Protein AF-A0A6J5CF33-F1 (afdb_monomer_lite)

Secondary structure (DSSP, 8-state):
---------TTGGGB-TTSPBTTEEEE--BTTBPPEEEEEEE-TTSPEEEEEEESSSS-HHHHHHHHHHHHHHHTT--TT-HHHHHHHHTHHHHHHHTT--------------

Sequence (113 aa):
MAHRSAESSAGDRFINRDGCIVGVTFLPRSGARPAVVAIRTKVASGKYKATGISVENVDFREAYERAVHVFADMHEIDRSDPVRKRLLATRESFMIKYGLTTRTVCYEQVVRL

Organism: NCBI:txid252970

pLDDT: mean 81.89, std 15.01, range [39.88, 94.94]

Radius of gyration: 17.57 Å; chains: 1; bounding box: 36×44×65 Å

Structure (mmCIF, N/CA/C/O backbone):
data_AF-A0A6J5CF33-F1
#
_entry.id   AF-A0A6J5CF33-F1
#
loop_
_atom_site.group_PDB
_atom_site.id
_atom_site.type_symbol
_atom_site.label_atom_id
_atom_site.label_alt_id
_atom_site.label_comp_id
_atom_site.label_asym_id
_atom_site.label_entity_id
_atom_site.label_seq_id
_atom_site.pdbx_PDB_ins_code
_atom_site.Cartn_x
_atom_site.Cartn_y
_atom_site.Cartn_z
_atom_site.occupancy
_atom_site.B_iso_or_equiv
_atom_site.auth_seq_id
_atom_site.auth_comp_id
_atom_site.auth_asym_id
_atom_site.auth_atom_id
_atom_site.pdbx_PDB_model_num
ATOM 1 N N . MET A 1 1 ? -12.745 28.507 25.449 1.00 40.84 1 MET A N 1
ATOM 2 C CA . MET A 1 1 ? -12.104 27.924 24.250 1.00 40.84 1 MET A CA 1
ATOM 3 C C . MET A 1 1 ? -12.190 26.414 24.377 1.00 40.84 1 MET A C 1
ATOM 5 O O . MET A 1 1 ? -11.646 25.871 25.327 1.00 40.84 1 MET A O 1
ATOM 9 N N . ALA A 1 2 ? -12.981 25.762 23.525 1.00 39.88 2 ALA A N 1
ATOM 10 C CA . ALA A 1 2 ? -13.220 24.326 23.613 1.00 39.88 2 ALA A CA 1
ATOM 11 C C . ALA A 1 2 ? -11.952 23.557 23.218 1.00 39.88 2 ALA A C 1
ATOM 13 O O . ALA A 1 2 ? -11.481 23.675 22.087 1.00 39.88 2 ALA A O 1
ATOM 14 N N . HIS A 1 3 ? -11.412 22.768 24.149 1.00 41.66 3 HIS A N 1
ATOM 15 C CA . HIS A 1 3 ? -10.461 21.711 23.832 1.00 41.66 3 HIS A CA 1
ATOM 16 C C . HIS A 1 3 ? -11.175 20.707 22.918 1.00 41.66 3 HIS A C 1
ATOM 18 O O . HIS A 1 3 ? -11.953 19.876 23.379 1.00 41.66 3 HIS A O 1
ATOM 24 N N . ARG A 1 4 ? -10.934 20.798 21.605 1.00 41.91 4 ARG A N 1
ATOM 25 C CA . ARG A 1 4 ? -11.162 19.677 20.692 1.00 41.91 4 ARG A CA 1
ATOM 26 C C . ARG A 1 4 ? -10.174 18.587 21.094 1.00 41.91 4 ARG A C 1
ATOM 28 O O . ARG A 1 4 ? -9.040 18.576 20.625 1.00 41.91 4 ARG A O 1
ATOM 35 N N . SER A 1 5 ? -10.595 17.700 21.988 1.00 43.00 5 SER A N 1
ATOM 36 C CA . SER A 1 5 ? -10.016 16.365 22.077 1.00 43.00 5 SER A CA 1
ATOM 37 C C . SER A 1 5 ? -10.241 15.730 20.714 1.00 43.00 5 SER A C 1
ATOM 39 O O . SER A 1 5 ? -11.354 15.331 20.389 1.00 43.00 5 SER A O 1
ATOM 41 N N . ALA A 1 6 ? -9.213 15.774 19.868 1.00 48.47 6 ALA A N 1
ATOM 42 C CA . ALA A 1 6 ? -9.203 15.058 18.611 1.00 48.47 6 ALA A CA 1
ATOM 43 C C . ALA A 1 6 ? -9.417 13.586 18.959 1.00 48.47 6 ALA A C 1
ATOM 45 O O . ALA A 1 6 ? -8.550 12.965 19.575 1.00 48.47 6 ALA A O 1
ATOM 46 N N . GLU A 1 7 ? -10.594 13.054 18.634 1.00 43.72 7 GLU A N 1
ATOM 47 C CA . GLU A 1 7 ? -10.781 11.616 18.536 1.00 43.72 7 GLU A CA 1
ATOM 48 C C . GLU A 1 7 ? -9.642 11.109 17.656 1.00 43.72 7 GLU A C 1
ATOM 50 O O . GLU A 1 7 ? -9.572 11.436 16.471 1.00 43.72 7 GLU A O 1
ATOM 55 N N . SER A 1 8 ? -8.695 10.398 18.271 1.00 47.62 8 SER A N 1
ATOM 56 C CA . SER A 1 8 ? -7.690 9.628 17.551 1.00 47.62 8 SER A CA 1
ATOM 57 C C . SER A 1 8 ? -8.479 8.701 16.647 1.00 47.62 8 SER A C 1
ATOM 59 O O . SER A 1 8 ? -9.118 7.754 17.112 1.00 47.62 8 SER A O 1
ATOM 61 N N . SER A 1 9 ? -8.566 9.059 15.373 1.00 59.97 9 SER A N 1
ATOM 62 C CA . SER A 1 9 ? -9.404 8.328 14.446 1.00 59.97 9 SER A CA 1
ATOM 63 C C . SER A 1 9 ? -8.812 6.924 14.357 1.00 59.97 9 SER A C 1
ATOM 65 O O . SER A 1 9 ? -7.596 6.773 14.257 1.00 59.97 9 SER A O 1
ATOM 67 N N . ALA A 1 10 ? -9.632 5.874 14.426 1.00 59.44 10 ALA A N 1
ATOM 68 C CA . ALA A 1 10 ? -9.152 4.488 14.525 1.00 59.44 10 ALA A CA 1
ATOM 69 C C . ALA A 1 10 ? -8.141 4.078 13.422 1.00 59.44 10 ALA A C 1
ATOM 71 O O . ALA A 1 10 ? -7.413 3.098 13.576 1.00 59.44 10 ALA A O 1
ATOM 72 N N . GLY A 1 11 ? -8.067 4.848 12.328 1.00 61.75 11 GLY A N 1
ATOM 73 C CA . GLY A 1 11 ? -7.089 4.716 11.251 1.00 61.75 11 GLY A CA 1
ATOM 74 C C . GLY A 1 11 ? -5.670 5.216 11.556 1.00 61.75 11 GLY A C 1
ATOM 75 O O . GLY A 1 11 ? -4.730 4.744 10.923 1.00 61.75 11 GLY A O 1
ATOM 76 N N . ASP A 1 12 ? -5.480 6.124 12.518 1.00 75.94 12 ASP A N 1
ATOM 77 C CA . ASP A 1 12 ? -4.189 6.796 12.754 1.00 75.94 12 ASP A CA 1
ATOM 78 C C . ASP A 1 12 ? -3.114 5.835 13.274 1.00 75.94 12 ASP A C 1
ATOM 80 O O . ASP A 1 12 ? -1.933 6.001 12.986 1.00 75.94 12 ASP A O 1
ATOM 84 N N . ARG A 1 13 ? -3.514 4.755 13.956 1.00 87.12 13 ARG A N 1
ATOM 85 C CA . ARG A 1 13 ? -2.587 3.694 14.390 1.00 87.12 13 ARG A CA 1
ATOM 86 C C . ARG A 1 13 ? -1.986 2.890 13.233 1.00 87.12 13 ARG A C 1
ATOM 88 O O . ARG A 1 13 ? -0.983 2.209 13.428 1.00 87.12 13 ARG A O 1
ATOM 95 N N . PHE A 1 14 ? -2.616 2.919 12.058 1.00 90.88 14 PHE A N 1
ATOM 96 C CA . PHE A 1 14 ? -2.201 2.138 10.893 1.00 90.88 14 PHE A CA 1
ATOM 97 C C . PHE A 1 14 ? -1.343 2.933 9.913 1.00 90.88 14 PHE A C 1
ATOM 99 O O . PHE A 1 14 ? -0.808 2.341 8.979 1.00 90.88 14 PHE A O 1
ATOM 106 N N . ILE A 1 15 ? -1.199 4.246 10.104 1.00 92.50 15 ILE A N 1
ATOM 107 C CA . ILE A 1 15 ? -0.475 5.134 9.195 1.00 92.50 15 ILE A CA 1
ATOM 108 C C . ILE A 1 15 ? 0.697 5.759 9.957 1.00 92.50 15 ILE A C 1
ATOM 110 O O . ILE A 1 15 ? 0.534 6.380 11.002 1.00 92.50 15 ILE A O 1
ATOM 114 N N . ASN A 1 16 ? 1.906 5.576 9.436 1.00 90.44 16 ASN A N 1
ATOM 115 C CA . ASN A 1 16 ? 3.119 6.183 9.970 1.00 90.44 16 ASN A CA 1
ATOM 116 C C . ASN A 1 16 ? 3.124 7.703 9.747 1.00 90.44 16 ASN A C 1
ATOM 118 O O . ASN A 1 16 ? 2.406 8.240 8.907 1.00 90.44 16 ASN A O 1
ATOM 122 N N . ARG A 1 17 ? 4.034 8.407 10.432 1.00 90.00 17 ARG A N 1
ATOM 123 C CA . ARG A 1 17 ? 4.239 9.858 10.243 1.00 90.00 17 ARG A CA 1
ATOM 124 C C . ARG A 1 17 ? 4.648 10.251 8.820 1.00 90.00 17 ARG A C 1
ATOM 126 O O . ARG A 1 17 ? 4.429 11.388 8.429 1.00 90.00 17 ARG A O 1
ATOM 133 N N . ASP A 1 18 ? 5.235 9.327 8.062 1.00 89.62 18 ASP A N 1
ATOM 134 C CA . ASP A 1 18 ? 5.583 9.516 6.647 1.00 89.62 18 ASP A CA 1
ATOM 135 C C . ASP A 1 18 ? 4.388 9.304 5.697 1.00 89.62 18 ASP A C 1
ATOM 137 O O . ASP A 1 18 ? 4.553 9.295 4.479 1.00 89.62 18 ASP A O 1
ATOM 141 N N . GLY A 1 19 ? 3.189 9.100 6.248 1.00 91.25 19 GLY A N 1
ATOM 142 C CA . GLY A 1 19 ? 1.965 8.877 5.495 1.00 91.25 19 GLY A CA 1
ATOM 143 C C . GLY A 1 19 ? 1.816 7.460 4.951 1.00 91.25 19 GLY A C 1
ATOM 144 O O . GLY A 1 19 ? 0.813 7.198 4.307 1.00 91.25 19 GLY A O 1
ATOM 145 N N . CYS A 1 20 ? 2.751 6.533 5.195 1.00 93.12 20 CYS A N 1
ATOM 146 C CA . CYS A 1 20 ? 2.665 5.153 4.708 1.00 93.12 20 CYS A CA 1
ATOM 147 C C . CYS A 1 20 ? 2.019 4.209 5.724 1.00 93.12 20 CYS A C 1
ATOM 149 O O . CYS A 1 20 ? 2.183 4.367 6.933 1.00 93.12 20 CYS A O 1
ATOM 151 N N . ILE A 1 21 ? 1.381 3.144 5.242 1.00 93.19 21 ILE A N 1
ATOM 152 C CA . ILE A 1 21 ? 0.805 2.107 6.107 1.00 93.19 21 ILE A CA 1
ATOM 153 C C . ILE A 1 21 ? 1.904 1.398 6.910 1.00 93.19 21 ILE A C 1
ATOM 155 O O . ILE A 1 21 ? 2.950 1.012 6.378 1.00 93.19 21 ILE A O 1
ATOM 159 N N . VAL A 1 22 ? 1.660 1.198 8.203 1.00 90.94 22 VAL A N 1
ATOM 160 C CA . VAL A 1 22 ? 2.533 0.439 9.102 1.00 90.94 22 VAL A CA 1
ATOM 161 C C . VAL A 1 22 ? 2.701 -0.985 8.574 1.00 90.94 22 VAL A C 1
ATOM 163 O O . VAL A 1 22 ? 1.735 -1.693 8.324 1.00 90.94 22 VAL A O 1
ATOM 166 N N . GLY A 1 23 ? 3.947 -1.424 8.397 1.00 89.44 23 GLY A N 1
ATOM 167 C CA . GLY A 1 23 ? 4.252 -2.783 7.947 1.00 89.44 23 GLY A CA 1
ATOM 168 C C . GLY A 1 23 ? 4.121 -3.018 6.438 1.00 89.44 23 GLY A C 1
ATOM 169 O O . GLY A 1 23 ? 4.612 -4.043 5.973 1.00 89.44 23 GLY A O 1
ATOM 170 N N . VAL A 1 24 ? 3.569 -2.091 5.649 1.00 93.06 24 VAL A N 1
ATOM 171 C CA . VAL A 1 24 ? 3.580 -2.195 4.178 1.00 93.06 24 VAL A CA 1
ATOM 172 C C . VAL A 1 24 ? 4.847 -1.536 3.630 1.00 93.06 24 VAL A C 1
ATOM 174 O O . VAL A 1 24 ? 5.174 -0.400 3.966 1.00 93.06 24 VAL A O 1
ATOM 177 N N . THR A 1 25 ? 5.596 -2.258 2.798 1.00 93.38 25 THR A N 1
ATOM 178 C CA . THR A 1 25 ? 6.911 -1.839 2.287 1.00 93.38 25 THR A CA 1
ATOM 179 C C . THR A 1 25 ? 7.092 -2.221 0.825 1.00 93.38 25 THR A C 1
ATOM 181 O O . THR A 1 25 ? 6.508 -3.198 0.369 1.00 93.38 25 THR A O 1
ATOM 184 N N . PHE A 1 26 ? 7.918 -1.482 0.087 1.00 92.81 26 PHE A N 1
ATOM 185 C CA . PHE A 1 26 ? 8.364 -1.894 -1.243 1.00 92.81 26 PHE A CA 1
ATOM 186 C C . PHE A 1 26 ? 9.703 -2.620 -1.129 1.00 92.81 26 PHE A C 1
ATOM 188 O O . PHE A 1 26 ? 10.616 -2.142 -0.451 1.00 92.81 26 PHE A O 1
ATOM 195 N N . LEU A 1 27 ? 9.816 -3.773 -1.781 1.00 91.38 27 LEU A N 1
ATOM 196 C CA . LEU A 1 27 ? 11.077 -4.485 -1.940 1.00 91.38 27 LEU A CA 1
ATOM 197 C C . LEU A 1 27 ? 11.453 -4.439 -3.425 1.00 91.38 27 LEU A C 1
ATOM 199 O O . LEU A 1 27 ? 10.719 -5.000 -4.244 1.00 91.38 27 LEU A O 1
ATOM 203 N N . PRO A 1 28 ? 12.560 -3.770 -3.789 1.00 89.56 28 PRO A N 1
ATOM 204 C CA . PRO A 1 28 ? 12.987 -3.698 -5.176 1.00 89.56 28 PRO A CA 1
ATOM 205 C C . PRO A 1 28 ? 13.446 -5.070 -5.674 1.00 89.56 28 PRO A C 1
ATOM 207 O O . PRO A 1 28 ? 13.805 -5.954 -4.889 1.00 89.56 28 PRO A O 1
ATOM 210 N N . ARG A 1 29 ? 13.471 -5.225 -7.001 1.00 89.56 29 ARG A N 1
ATOM 211 C CA . ARG A 1 29 ? 14.010 -6.420 -7.654 1.00 89.56 29 ARG A CA 1
ATOM 212 C C . ARG A 1 29 ? 15.444 -6.662 -7.182 1.00 89.56 29 ARG A C 1
ATOM 214 O O . ARG A 1 29 ? 16.259 -5.742 -7.148 1.00 89.56 29 ARG A O 1
ATOM 221 N N . SER A 1 30 ? 15.754 -7.907 -6.831 1.00 90.19 30 SER A N 1
ATOM 222 C CA . SER A 1 30 ? 17.082 -8.296 -6.352 1.00 90.19 30 SER A CA 1
ATOM 223 C C . SER A 1 30 ? 17.456 -9.669 -6.904 1.00 90.19 30 SER A C 1
ATOM 225 O O . SER A 1 30 ? 16.912 -10.695 -6.488 1.00 90.19 30 SER A O 1
ATOM 227 N N . GLY A 1 31 ? 18.367 -9.687 -7.880 1.00 90.19 31 GLY A N 1
ATOM 228 C CA . GLY A 1 31 ? 18.738 -10.900 -8.610 1.00 90.19 31 GLY A CA 1
ATOM 229 C C . GLY A 1 31 ? 17.520 -11.552 -9.273 1.00 90.19 31 GLY A C 1
ATOM 230 O O . GLY A 1 31 ? 16.827 -10.922 -10.070 1.00 90.19 31 GLY A O 1
ATOM 231 N N . ALA A 1 32 ? 17.252 -12.808 -8.908 1.00 86.94 32 ALA A N 1
ATOM 232 C CA . ALA A 1 32 ? 16.095 -13.572 -9.378 1.00 86.94 32 ALA A CA 1
ATOM 233 C C . ALA A 1 32 ? 14.778 -13.241 -8.644 1.00 86.94 32 ALA A C 1
ATOM 235 O O . ALA A 1 32 ? 13.729 -13.763 -9.013 1.00 86.94 32 ALA A O 1
ATOM 236 N N . ARG A 1 33 ? 14.805 -12.421 -7.583 1.00 85.94 33 ARG A N 1
ATOM 237 C CA . ARG A 1 33 ? 13.598 -12.069 -6.822 1.00 85.94 33 ARG A CA 1
ATOM 238 C C . ARG A 1 33 ? 12.882 -10.890 -7.484 1.00 85.94 33 ARG A C 1
ATOM 240 O O . ARG A 1 33 ? 13.535 -9.858 -7.672 1.00 85.94 33 ARG A O 1
ATOM 247 N N . PRO A 1 34 ? 11.574 -11.007 -7.779 1.00 87.06 34 PRO A N 1
ATOM 248 C CA . PRO A 1 34 ? 10.814 -9.925 -8.389 1.00 87.06 34 PRO A CA 1
ATOM 249 C C . PRO A 1 34 ? 10.686 -8.741 -7.430 1.00 87.06 34 PRO A C 1
ATOM 251 O O . PRO A 1 34 ? 10.811 -8.889 -6.210 1.00 87.06 34 PRO A O 1
ATOM 254 N N . ALA A 1 35 ? 10.396 -7.564 -7.981 1.00 89.12 35 ALA A N 1
ATOM 255 C CA . ALA A 1 35 ? 9.958 -6.437 -7.168 1.00 89.12 35 ALA A CA 1
ATOM 256 C C . ALA A 1 35 ? 8.571 -6.731 -6.567 1.00 89.12 35 ALA A C 1
ATOM 258 O O . ALA A 1 35 ? 7.685 -7.248 -7.256 1.00 89.12 35 ALA A O 1
ATOM 259 N N . VAL A 1 36 ? 8.368 -6.409 -5.287 1.00 91.88 36 VAL A N 1
ATOM 260 C CA . VAL A 1 36 ? 7.111 -6.706 -4.582 1.00 91.88 36 VAL A CA 1
ATOM 261 C C . VAL A 1 36 ? 6.660 -5.564 -3.675 1.00 91.88 36 VAL A C 1
ATOM 263 O O . VAL A 1 36 ? 7.471 -4.896 -3.030 1.00 91.88 36 VAL A O 1
ATOM 266 N N . VAL A 1 37 ? 5.342 -5.400 -3.551 1.00 91.75 37 VAL A N 1
ATOM 267 C CA . VAL A 1 37 ? 4.730 -4.711 -2.407 1.00 91.75 37 VAL A CA 1
ATOM 268 C C . VAL A 1 37 ? 4.532 -5.753 -1.309 1.00 91.75 37 VAL A C 1
ATOM 270 O O . VAL A 1 37 ? 3.798 -6.723 -1.488 1.00 91.75 37 VAL A O 1
ATOM 273 N N . ALA A 1 38 ? 5.234 -5.592 -0.192 1.00 91.25 38 ALA A N 1
ATOM 274 C CA . ALA A 1 38 ? 5.299 -6.560 0.893 1.00 91.25 38 ALA A CA 1
ATOM 275 C C . ALA A 1 38 ? 4.598 -6.060 2.156 1.00 91.25 38 ALA A C 1
ATOM 277 O O . ALA A 1 38 ? 4.867 -4.958 2.632 1.00 91.25 38 ALA A O 1
ATOM 278 N N . ILE A 1 39 ? 3.773 -6.920 2.744 1.00 91.31 39 ILE A N 1
ATOM 279 C CA . ILE A 1 39 ? 3.105 -6.718 4.030 1.00 91.31 39 ILE A CA 1
ATOM 280 C C . ILE A 1 39 ? 3.887 -7.494 5.083 1.00 91.31 39 ILE A C 1
ATOM 282 O O . ILE A 1 39 ? 4.007 -8.717 4.999 1.00 91.31 39 ILE A O 1
ATOM 286 N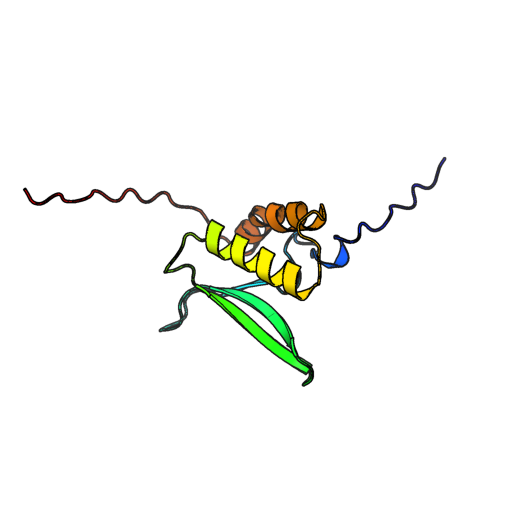 N . ARG A 1 40 ? 4.449 -6.787 6.061 1.00 86.88 40 ARG A N 1
ATOM 287 C CA . ARG A 1 40 ? 5.219 -7.356 7.166 1.00 86.88 40 ARG A CA 1
ATOM 288 C C . ARG A 1 40 ? 4.317 -7.560 8.368 1.00 86.88 40 ARG A C 1
ATOM 290 O O . ARG A 1 40 ? 3.812 -6.603 8.945 1.00 86.88 40 ARG A O 1
ATOM 297 N N . THR A 1 41 ? 4.210 -8.804 8.800 1.00 79.62 41 THR A N 1
ATOM 298 C CA . THR A 1 41 ? 3.416 -9.194 9.961 1.00 79.62 41 THR A CA 1
ATOM 299 C C . THR A 1 41 ? 4.318 -9.840 10.990 1.00 79.62 41 THR A C 1
ATOM 301 O O . THR A 1 41 ? 5.122 -10.715 10.664 1.00 79.62 41 THR A O 1
ATOM 304 N N . LYS A 1 42 ? 4.187 -9.424 12.247 1.00 74.94 42 LYS A N 1
ATOM 305 C CA . LYS A 1 42 ? 4.865 -10.090 13.354 1.00 74.94 42 LYS A CA 1
ATOM 306 C C . LYS A 1 42 ? 4.153 -11.416 13.627 1.00 74.94 42 LYS A C 1
ATOM 308 O O . LYS A 1 42 ? 2.961 -11.422 13.913 1.00 74.94 42 LYS A O 1
ATOM 313 N N . VAL A 1 43 ? 4.861 -12.532 13.499 1.00 77.44 43 VAL A N 1
ATOM 314 C CA . VAL A 1 43 ? 4.329 -13.861 13.835 1.00 77.44 43 VAL A CA 1
ATOM 315 C C . VAL A 1 43 ? 4.576 -14.178 15.312 1.00 77.44 43 VAL A C 1
ATOM 317 O O . VAL A 1 43 ? 5.408 -13.536 15.955 1.00 77.44 43 VAL A O 1
ATOM 320 N N . ALA A 1 44 ? 3.884 -15.188 15.850 1.00 74.75 44 ALA A N 1
ATOM 321 C CA . ALA A 1 44 ? 3.952 -15.579 17.265 1.00 74.75 44 ALA A CA 1
ATOM 322 C C . ALA A 1 44 ? 5.382 -15.848 17.775 1.00 74.75 44 ALA A C 1
ATOM 324 O O . ALA A 1 44 ? 5.686 -15.597 18.935 1.00 74.75 44 ALA A O 1
ATOM 325 N N . SER A 1 45 ? 6.294 -16.275 16.896 1.00 77.19 45 SER A N 1
ATOM 326 C CA . SER A 1 45 ? 7.716 -16.472 17.214 1.00 77.19 45 SER A CA 1
ATOM 327 C C . SER A 1 45 ? 8.524 -15.172 17.359 1.00 77.19 45 SER A C 1
ATOM 329 O O . SER A 1 45 ? 9.747 -15.216 17.465 1.00 77.19 45 SER A O 1
ATOM 331 N N . GLY A 1 46 ? 7.882 -14.003 17.283 1.00 75.06 46 GLY A N 1
ATOM 332 C CA . GLY A 1 46 ? 8.524 -12.688 17.329 1.00 75.06 46 GLY A CA 1
ATOM 333 C C . GLY A 1 46 ? 9.217 -12.273 16.027 1.00 75.06 46 GLY A C 1
ATOM 334 O O . GLY A 1 46 ? 9.582 -11.106 15.881 1.00 75.06 46 GLY A O 1
ATOM 335 N N . LYS A 1 47 ? 9.362 -13.194 15.064 1.00 76.19 47 LYS A N 1
ATOM 336 C CA . LYS A 1 47 ? 9.896 -12.914 13.725 1.00 76.19 47 LYS A CA 1
ATOM 337 C C . LYS A 1 47 ? 8.870 -12.156 12.880 1.00 76.19 47 LYS A C 1
ATOM 339 O O . LYS A 1 47 ? 7.667 -12.247 13.110 1.00 76.19 47 LYS A O 1
ATOM 344 N N . TYR A 1 48 ? 9.340 -11.436 11.867 1.00 72.56 48 TYR A N 1
ATOM 345 C CA . TYR A 1 48 ? 8.465 -10.846 10.857 1.00 72.56 48 TYR A CA 1
ATOM 346 C C . TYR A 1 48 ? 8.364 -11.777 9.653 1.00 72.56 48 TYR A C 1
ATOM 348 O O . TYR A 1 48 ? 9.382 -12.201 9.105 1.00 72.56 48 TYR A O 1
ATOM 356 N N . LYS A 1 49 ? 7.137 -12.078 9.231 1.00 76.81 49 LYS A N 1
ATOM 357 C CA . LYS A 1 49 ? 6.844 -12.719 7.950 1.00 76.81 49 LYS A CA 1
ATOM 358 C C . LYS A 1 49 ? 6.416 -11.636 6.967 1.00 76.81 49 LYS A C 1
ATOM 360 O O . LYS A 1 49 ? 5.622 -10.771 7.321 1.00 76.81 49 LYS A O 1
ATOM 365 N N . ALA A 1 50 ? 6.959 -11.677 5.756 1.00 80.50 50 ALA A N 1
ATOM 366 C CA . ALA A 1 50 ? 6.546 -10.796 4.675 1.00 80.50 50 ALA A CA 1
ATOM 367 C C . ALA A 1 50 ? 5.700 -11.586 3.672 1.00 80.50 50 ALA A C 1
ATOM 369 O O . ALA A 1 50 ? 6.166 -12.595 3.142 1.00 80.50 50 ALA A O 1
ATOM 370 N N . THR A 1 51 ? 4.483 -11.121 3.409 1.00 84.38 51 THR A N 1
ATOM 371 C CA . THR A 1 51 ? 3.667 -11.588 2.282 1.00 84.38 51 THR A CA 1
ATOM 372 C C . THR A 1 51 ? 3.788 -10.553 1.171 1.00 84.38 51 THR A C 1
ATOM 374 O O . THR A 1 51 ? 3.489 -9.383 1.398 1.00 84.38 51 THR A O 1
ATOM 377 N N . GLY A 1 52 ? 4.289 -10.955 0.002 1.00 85.62 52 GLY A N 1
ATOM 378 C CA . GLY A 1 52 ? 4.579 -10.050 -1.113 1.00 85.62 52 GLY A CA 1
ATOM 379 C C . GLY A 1 52 ? 3.648 -10.252 -2.301 1.00 85.62 52 GLY A C 1
ATOM 380 O O . GLY A 1 52 ? 3.364 -11.388 -2.673 1.00 85.62 52 GLY A O 1
ATOM 381 N N . ILE A 1 53 ? 3.221 -9.152 -2.919 1.00 89.50 53 ILE A N 1
ATOM 382 C CA . ILE A 1 53 ? 2.508 -9.135 -4.200 1.00 89.50 53 ILE A CA 1
ATOM 383 C C . ILE A 1 53 ? 3.476 -8.610 -5.264 1.00 89.50 53 ILE A C 1
ATOM 385 O O . ILE A 1 53 ? 4.005 -7.505 -5.128 1.00 89.50 53 ILE A O 1
ATOM 389 N N . SER A 1 54 ? 3.742 -9.424 -6.290 1.00 86.00 54 SER A N 1
ATOM 390 C CA . SER A 1 54 ? 4.652 -9.076 -7.391 1.00 86.00 54 SER A CA 1
ATOM 391 C C . SER A 1 54 ? 4.082 -7.962 -8.256 1.00 86.00 54 SER A C 1
ATOM 393 O O . SER A 1 54 ? 2.919 -8.031 -8.642 1.00 86.00 54 SER A O 1
ATOM 395 N N . VAL A 1 55 ? 4.922 -6.982 -8.595 1.00 85.12 55 VAL A N 1
ATOM 396 C CA . VAL A 1 55 ? 4.590 -5.896 -9.537 1.00 85.12 55 VAL A CA 1
ATOM 397 C C . VAL A 1 55 ? 5.046 -6.195 -10.971 1.00 85.12 55 VAL A C 1
ATOM 399 O O . VAL A 1 55 ? 4.948 -5.341 -11.839 1.00 85.12 55 VAL A O 1
ATOM 402 N N . GLU A 1 56 ? 5.588 -7.390 -11.232 1.00 81.62 56 GLU A N 1
ATOM 403 C CA . GLU A 1 56 ? 5.986 -7.806 -12.589 1.00 81.62 56 GLU A CA 1
ATOM 404 C C . GLU A 1 56 ? 4.807 -8.386 -13.386 1.00 81.62 56 GLU A C 1
ATOM 406 O O . GLU A 1 56 ? 4.812 -8.346 -14.612 1.00 81.62 56 GLU A O 1
ATOM 411 N N . ASN A 1 57 ? 3.788 -8.899 -12.687 1.00 72.81 57 ASN A N 1
ATOM 412 C CA . ASN A 1 57 ? 2.621 -9.554 -13.291 1.00 72.81 57 ASN A CA 1
ATOM 413 C C . ASN A 1 57 ? 1.365 -8.665 -13.310 1.00 72.81 57 ASN A C 1
ATOM 415 O O . ASN A 1 57 ? 0.360 -9.053 -13.898 1.00 72.81 57 ASN A O 1
ATOM 419 N N . VAL A 1 58 ? 1.396 -7.521 -12.620 1.00 80.62 58 VAL A N 1
ATOM 420 C CA . VAL A 1 58 ? 0.287 -6.561 -12.490 1.00 80.62 58 VAL A CA 1
ATOM 421 C C . VAL A 1 58 ? 0.840 -5.141 -12.363 1.00 80.62 58 VAL A C 1
ATOM 423 O O . VAL A 1 58 ? 1.989 -4.961 -11.959 1.00 80.62 58 VAL A O 1
ATOM 426 N N . ASP A 1 59 ? 0.019 -4.130 -12.652 1.00 83.25 59 ASP A N 1
ATOM 427 C CA . ASP A 1 59 ? 0.361 -2.725 -12.393 1.00 83.25 59 ASP A CA 1
ATOM 428 C C . ASP A 1 59 ? 0.689 -2.519 -10.897 1.00 83.25 59 ASP A C 1
ATOM 430 O O . ASP A 1 59 ? 0.050 -3.098 -10.013 1.00 83.25 59 ASP A O 1
ATOM 434 N N . PHE A 1 60 ? 1.666 -1.658 -10.594 1.00 86.38 60 PHE A N 1
ATOM 435 C CA . PHE A 1 60 ? 1.981 -1.233 -9.229 1.00 86.38 60 PHE A CA 1
ATOM 436 C C . PHE A 1 60 ? 0.738 -0.776 -8.451 1.00 86.38 60 PHE A C 1
ATOM 438 O O . PHE A 1 60 ? 0.589 -1.116 -7.277 1.00 86.38 60 PHE A O 1
ATOM 445 N N . ARG A 1 61 ? -0.162 -0.018 -9.088 1.00 89.00 61 ARG A N 1
ATOM 446 C CA . ARG A 1 61 ? -1.409 0.453 -8.477 1.00 89.00 61 ARG A CA 1
ATOM 447 C C . ARG A 1 61 ? -2.257 -0.714 -7.988 1.00 89.00 61 ARG A C 1
ATOM 449 O O . ARG A 1 61 ? -2.754 -0.668 -6.866 1.00 89.00 61 ARG A O 1
ATOM 456 N N . GLU A 1 62 ? -2.390 -1.742 -8.814 1.00 91.06 62 GLU A N 1
ATOM 457 C CA . GLU A 1 62 ? -3.151 -2.941 -8.492 1.00 91.06 62 GLU A CA 1
ATOM 458 C C . GLU A 1 62 ? -2.457 -3.761 -7.398 1.00 91.06 62 GLU A C 1
ATOM 460 O O . GLU A 1 62 ? -3.102 -4.191 -6.441 1.00 91.06 62 GLU A O 1
ATOM 465 N N . ALA A 1 63 ? -1.135 -3.931 -7.481 1.00 91.88 63 ALA A N 1
ATOM 466 C CA . ALA A 1 63 ? -0.368 -4.615 -6.443 1.00 91.88 63 ALA A CA 1
ATOM 467 C C . ALA A 1 63 ? -0.502 -3.921 -5.081 1.00 91.88 63 ALA A C 1
ATOM 469 O O . ALA A 1 63 ? -0.672 -4.581 -4.055 1.00 91.88 63 ALA A O 1
ATOM 470 N N . TYR A 1 64 ? -0.448 -2.590 -5.077 1.00 93.75 64 TYR A N 1
ATOM 471 C CA . TYR A 1 64 ? -0.610 -1.779 -3.882 1.00 93.75 64 TYR A CA 1
ATOM 472 C C . TYR A 1 64 ? -2.020 -1.905 -3.301 1.00 93.75 64 TYR A C 1
ATOM 474 O O . TYR A 1 64 ? -2.167 -2.175 -2.114 1.00 93.75 64 TYR A O 1
ATOM 482 N N . GLU A 1 65 ? -3.058 -1.774 -4.125 1.00 94.31 65 GLU A N 1
ATOM 483 C CA . GLU A 1 65 ? -4.454 -1.921 -3.701 1.00 94.31 65 GLU A CA 1
ATOM 484 C C . GLU A 1 65 ? -4.728 -3.304 -3.096 1.00 94.31 65 GLU A C 1
ATOM 486 O O . GLU A 1 65 ? -5.266 -3.407 -1.990 1.00 94.31 65 GLU A O 1
ATOM 491 N N . ARG A 1 66 ? -4.246 -4.369 -3.748 1.00 93.75 66 ARG A N 1
ATOM 492 C CA . ARG A 1 66 ? -4.288 -5.731 -3.198 1.00 93.75 66 ARG A CA 1
ATOM 493 C C . ARG A 1 66 ? -3.569 -5.813 -1.850 1.00 93.75 66 ARG A C 1
ATOM 495 O O . ARG A 1 66 ? -4.081 -6.448 -0.930 1.00 93.75 66 ARG A O 1
ATOM 502 N N . ALA A 1 67 ? -2.420 -5.150 -1.700 1.00 93.44 67 ALA A N 1
ATOM 503 C CA . ALA A 1 67 ? -1.686 -5.146 -0.439 1.00 93.44 67 ALA A CA 1
ATOM 504 C C . ALA A 1 67 ? -2.466 -4.447 0.686 1.00 93.44 67 ALA A C 1
ATOM 506 O O . ALA A 1 67 ? -2.503 -4.945 1.811 1.00 93.44 67 ALA A O 1
ATOM 507 N N . VAL A 1 68 ? -3.130 -3.329 0.376 1.00 93.88 68 VAL A N 1
ATOM 508 C CA . VAL A 1 68 ? -4.000 -2.614 1.318 1.00 93.88 68 VAL A CA 1
ATOM 509 C C . VAL A 1 68 ? -5.182 -3.479 1.742 1.00 93.88 68 VAL A C 1
ATOM 511 O O . VAL A 1 68 ? -5.522 -3.502 2.922 1.00 93.88 68 VAL A O 1
ATOM 514 N N . HIS A 1 69 ? -5.800 -4.209 0.814 1.00 93.12 69 HIS A N 1
ATOM 515 C CA . HIS A 1 69 ? -6.908 -5.103 1.142 1.00 93.12 69 HIS A CA 1
ATOM 516 C C . HIS A 1 69 ? -6.482 -6.249 2.049 1.00 93.12 69 HIS A C 1
ATOM 518 O O . HIS A 1 69 ? -7.121 -6.459 3.074 1.00 93.12 69 HIS A O 1
ATOM 524 N N . VAL A 1 70 ? -5.365 -6.911 1.742 1.00 92.06 70 VAL A N 1
ATOM 525 C CA . VAL A 1 70 ? -4.824 -7.959 2.616 1.00 92.06 70 VAL A CA 1
ATOM 526 C C . VAL A 1 70 ? -4.494 -7.389 3.996 1.00 92.06 70 VAL A C 1
ATOM 528 O O . VAL A 1 70 ? -4.856 -7.990 5.000 1.00 92.06 70 VAL A O 1
ATOM 531 N N . PHE A 1 71 ? -3.869 -6.210 4.075 1.00 92.38 71 PHE A N 1
ATOM 532 C CA . PHE A 1 71 ? -3.613 -5.547 5.355 1.00 92.38 71 PHE A CA 1
ATOM 533 C C . PHE A 1 71 ? -4.910 -5.266 6.132 1.00 92.38 71 PHE A C 1
ATOM 535 O O . PHE A 1 71 ? -4.991 -5.564 7.320 1.00 92.38 71 PHE A O 1
ATOM 542 N N . ALA A 1 72 ? -5.931 -4.718 5.471 1.00 92.12 72 ALA 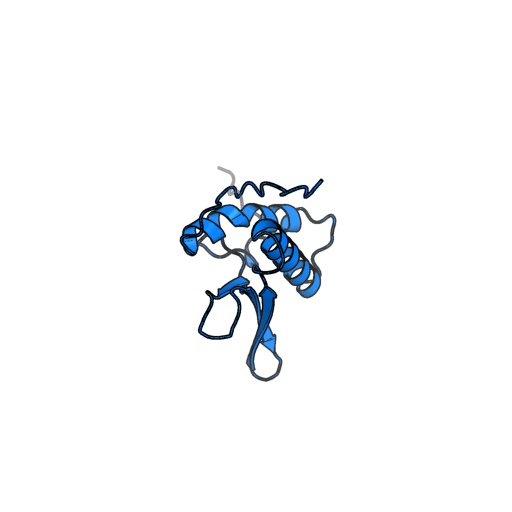A N 1
ATOM 543 C CA . ALA A 1 72 ? -7.212 -4.407 6.096 1.00 92.12 72 ALA A CA 1
ATOM 544 C C . ALA A 1 72 ? -7.926 -5.667 6.605 1.00 92.12 72 ALA A C 1
ATOM 546 O O . ALA A 1 72 ? -8.447 -5.656 7.716 1.00 92.12 72 ALA A O 1
ATOM 547 N N . ASP A 1 73 ? -7.897 -6.751 5.829 1.00 91.06 73 ASP A N 1
ATOM 548 C CA . ASP A 1 73 ? -8.474 -8.040 6.214 1.00 91.06 73 ASP A CA 1
ATOM 549 C C . ASP A 1 73 ? -7.731 -8.638 7.423 1.00 91.06 73 ASP A C 1
ATOM 551 O O . ASP A 1 73 ? -8.359 -9.109 8.365 1.00 91.06 73 ASP A O 1
ATOM 555 N N . MET A 1 74 ? -6.396 -8.545 7.456 1.00 88.50 74 MET A N 1
ATOM 556 C CA . MET A 1 74 ? -5.578 -8.997 8.592 1.00 88.50 74 MET A CA 1
ATOM 557 C C . MET A 1 74 ? -5.831 -8.222 9.889 1.00 88.50 74 MET A C 1
ATOM 559 O O . MET A 1 74 ? -5.564 -8.738 10.973 1.00 88.50 74 MET A O 1
ATOM 563 N N . HIS A 1 75 ? -6.288 -6.979 9.773 1.00 89.31 75 HIS A N 1
ATOM 564 C CA . HIS A 1 75 ? -6.612 -6.108 10.898 1.00 89.31 75 HIS A CA 1
ATOM 565 C C . HIS A 1 75 ? -8.119 -6.012 11.165 1.00 89.31 75 HIS A C 1
ATOM 567 O O . HIS A 1 75 ? -8.525 -5.138 11.930 1.00 89.31 75 HIS A O 1
ATOM 573 N N . GLU A 1 76 ? -8.919 -6.888 10.544 1.00 90.88 76 GLU A N 1
ATOM 574 C CA . GLU A 1 76 ? -10.375 -6.978 10.723 1.00 90.88 76 GLU A CA 1
ATOM 575 C C . GLU A 1 76 ? -11.091 -5.637 10.477 1.00 90.88 76 GLU A C 1
ATOM 577 O O . GLU A 1 76 ? -12.094 -5.311 11.102 1.00 90.88 76 GLU A O 1
ATOM 582 N N . ILE A 1 77 ? -10.558 -4.825 9.561 1.00 90.00 77 ILE A N 1
ATOM 583 C CA . ILE A 1 77 ? -11.141 -3.532 9.202 1.00 90.00 77 ILE A CA 1
ATOM 584 C C . ILE A 1 77 ? -12.263 -3.792 8.206 1.00 90.00 77 ILE A C 1
ATOM 586 O O . ILE A 1 77 ? -11.994 -4.268 7.104 1.00 90.00 77 ILE A O 1
ATOM 590 N N . ASP A 1 78 ? -13.502 -3.442 8.527 1.00 90.88 78 ASP A N 1
ATOM 591 C CA . ASP A 1 78 ? -14.643 -3.705 7.649 1.00 90.88 78 ASP A CA 1
ATOM 592 C C . ASP A 1 78 ? -14.521 -3.069 6.258 1.00 90.88 78 ASP A C 1
ATOM 594 O O . ASP A 1 78 ? -13.877 -2.036 6.056 1.00 90.88 78 ASP A O 1
ATOM 598 N N . ARG A 1 79 ? -15.171 -3.679 5.256 1.00 88.69 79 ARG A N 1
ATOM 599 C CA . ARG A 1 79 ? -15.157 -3.168 3.869 1.00 88.69 79 ARG A CA 1
ATOM 600 C C . ARG A 1 79 ? -15.778 -1.779 3.734 1.00 88.69 79 ARG A C 1
ATOM 602 O O . ARG A 1 79 ? -15.331 -0.995 2.899 1.00 88.69 79 ARG A O 1
ATOM 609 N N . SER A 1 80 ? -16.794 -1.488 4.541 1.00 90.56 80 SER A N 1
ATOM 610 C CA . SER A 1 80 ? -17.463 -0.187 4.599 1.00 90.56 80 SER A CA 1
ATOM 611 C C . SER A 1 80 ? -16.727 0.835 5.462 1.00 90.56 80 SER A C 1
ATOM 613 O O . SER A 1 80 ? -17.111 2.005 5.452 1.00 90.56 80 SER A O 1
ATOM 615 N N . ASP A 1 81 ? -15.691 0.425 6.200 1.00 90.56 81 ASP A N 1
ATOM 616 C CA . ASP A 1 81 ? -14.975 1.311 7.109 1.00 90.56 81 ASP A CA 1
ATOM 617 C C . ASP A 1 81 ? -14.253 2.429 6.319 1.00 90.56 81 ASP A C 1
ATOM 619 O O . ASP A 1 81 ? -13.463 2.144 5.404 1.00 90.56 81 ASP A O 1
ATOM 623 N N . PRO A 1 82 ? -14.475 3.715 6.659 1.00 89.88 82 PRO A N 1
ATOM 624 C CA . PRO A 1 82 ? -13.769 4.844 6.052 1.00 89.88 82 PRO A CA 1
ATOM 625 C C . PRO A 1 82 ? -12.237 4.732 6.101 1.00 89.88 82 PRO A C 1
ATOM 627 O O . PRO A 1 82 ? -11.551 5.285 5.236 1.00 89.88 82 PRO A O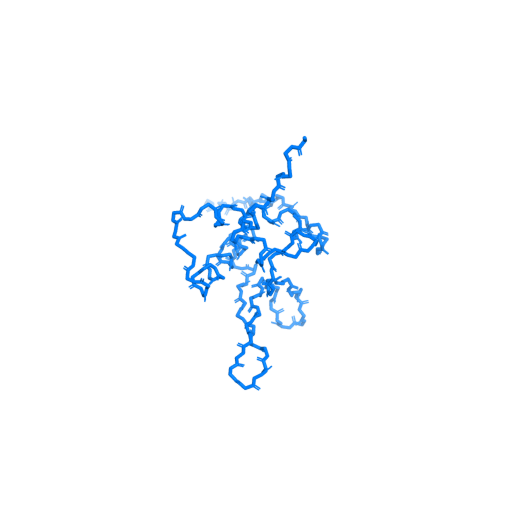 1
ATOM 630 N N . VAL A 1 83 ? -11.681 4.000 7.070 1.00 90.88 83 VAL A N 1
ATOM 631 C CA . VAL A 1 83 ? -10.245 3.730 7.189 1.00 90.88 83 VAL A CA 1
ATOM 632 C C . VAL A 1 83 ? -9.706 3.038 5.941 1.00 90.88 83 VAL A C 1
ATOM 634 O O . VAL A 1 83 ? -8.628 3.414 5.489 1.00 90.88 83 VAL A O 1
ATOM 637 N N . ARG A 1 84 ? -10.444 2.122 5.296 1.00 91.31 84 ARG A N 1
ATOM 638 C CA . ARG A 1 84 ? -9.967 1.482 4.052 1.00 91.31 84 ARG A CA 1
ATOM 639 C C . ARG A 1 84 ? -9.715 2.496 2.938 1.00 91.31 84 ARG A C 1
ATOM 641 O O . ARG A 1 84 ? -8.692 2.417 2.259 1.00 91.31 84 ARG A O 1
ATOM 648 N N . LYS A 1 85 ? -10.601 3.489 2.784 1.00 91.31 85 LYS A N 1
ATOM 649 C CA . LYS A 1 85 ? -10.410 4.582 1.813 1.00 91.31 85 LYS A CA 1
ATOM 650 C C . LYS A 1 85 ? -9.171 5.409 2.151 1.00 91.31 85 LYS A C 1
ATOM 652 O O . LYS A 1 85 ? -8.405 5.754 1.255 1.00 91.31 85 LYS A O 1
ATOM 657 N N . ARG A 1 86 ? -8.943 5.684 3.439 1.00 92.00 86 ARG A N 1
ATOM 658 C CA . ARG A 1 86 ? -7.746 6.399 3.905 1.00 92.00 86 ARG A CA 1
ATOM 659 C C . ARG A 1 86 ? -6.467 5.612 3.642 1.00 92.00 86 ARG A C 1
ATOM 661 O O . ARG A 1 86 ? -5.512 6.195 3.147 1.00 92.00 86 ARG A O 1
ATOM 668 N N . LEU A 1 87 ? -6.456 4.306 3.908 1.00 94.00 87 LEU A N 1
ATOM 669 C CA . LEU A 1 87 ? -5.311 3.442 3.617 1.00 94.00 87 LEU A CA 1
ATOM 670 C C . LEU A 1 87 ? -4.984 3.451 2.118 1.00 94.00 87 LEU A C 1
ATOM 672 O O . LEU A 1 87 ? -3.831 3.645 1.750 1.00 94.00 87 LEU A O 1
ATOM 676 N N . LEU A 1 88 ? -5.985 3.343 1.239 1.00 94.50 88 LEU A N 1
ATOM 677 C CA . LEU A 1 88 ? -5.771 3.437 -0.212 1.00 94.50 88 LEU A CA 1
ATOM 678 C C . LEU A 1 88 ? -5.215 4.803 -0.645 1.00 94.50 88 LEU A C 1
ATOM 680 O O . LEU A 1 88 ? -4.382 4.868 -1.551 1.00 94.50 88 LEU A O 1
ATOM 684 N N . ALA A 1 89 ? -5.621 5.887 0.022 1.00 93.81 89 ALA A N 1
ATOM 685 C CA . ALA A 1 89 ? -5.118 7.232 -0.249 1.00 93.81 89 ALA A CA 1
ATOM 686 C C . ALA A 1 89 ? -3.625 7.406 0.098 1.00 93.81 89 ALA A C 1
ATOM 688 O O . ALA A 1 89 ? -2.975 8.291 -0.452 1.00 93.81 89 ALA A O 1
ATOM 689 N N . THR A 1 90 ? -3.039 6.530 0.926 1.00 94.94 90 THR A N 1
ATOM 690 C CA . THR A 1 90 ? -1.603 6.583 1.272 1.00 94.94 90 THR A CA 1
ATOM 691 C C . THR A 1 90 ? -0.656 6.167 0.137 1.00 94.94 90 THR A C 1
ATOM 693 O O . THR A 1 90 ? 0.566 6.273 0.270 1.00 94.94 90 THR A O 1
ATOM 696 N N . ARG A 1 91 ? -1.197 5.732 -1.011 1.00 94.81 91 ARG A N 1
ATOM 697 C CA . ARG A 1 91 ? -0.420 5.303 -2.184 1.00 94.81 91 ARG A CA 1
ATOM 698 C C . ARG A 1 91 ? 0.590 6.348 -2.648 1.00 94.81 91 ARG A C 1
ATOM 700 O O . ARG A 1 91 ? 1.714 5.994 -2.985 1.00 94.81 91 ARG A O 1
ATOM 707 N N . GLU A 1 92 ? 0.196 7.616 -2.689 1.00 92.44 92 GLU A N 1
ATOM 708 C CA . GLU A 1 92 ? 1.070 8.690 -3.167 1.00 92.44 92 GLU A CA 1
ATOM 709 C C . GLU A 1 92 ? 2.267 8.894 -2.232 1.00 92.44 92 GLU A C 1
ATOM 711 O O . GLU A 1 92 ? 3.411 8.869 -2.683 1.00 92.44 92 GLU A O 1
ATOM 716 N N . SER A 1 93 ? 2.027 8.966 -0.920 1.00 94.25 93 SER A N 1
ATOM 717 C CA . SER A 1 93 ? 3.091 9.016 0.090 1.00 94.25 93 SER A CA 1
ATOM 718 C C . SER A 1 93 ? 4.032 7.814 -0.014 1.00 94.25 93 SER A C 1
ATOM 720 O O . SER A 1 93 ? 5.248 7.964 0.089 1.00 94.25 93 SER A O 1
ATOM 722 N N . PHE A 1 94 ? 3.487 6.626 -0.287 1.00 94.12 94 PHE A N 1
ATOM 723 C CA . PHE A 1 94 ? 4.280 5.419 -0.503 1.00 94.12 94 PHE A CA 1
ATOM 724 C C . PHE A 1 94 ? 5.170 5.520 -1.747 1.00 94.12 94 PHE A C 1
ATOM 726 O O . PHE A 1 94 ? 6.352 5.179 -1.685 1.00 94.12 94 PHE A O 1
ATOM 733 N N . MET A 1 95 ? 4.638 6.015 -2.867 1.00 92.69 95 MET A N 1
ATOM 734 C CA . MET A 1 95 ? 5.431 6.236 -4.078 1.00 92.69 95 MET A CA 1
ATOM 735 C C . MET A 1 95 ? 6.558 7.241 -3.834 1.00 92.69 95 MET A C 1
ATOM 737 O O . MET A 1 95 ? 7.701 6.954 -4.182 1.00 92.69 95 MET A O 1
ATOM 741 N N . ILE A 1 96 ? 6.261 8.362 -3.167 1.00 93.75 96 ILE A N 1
ATOM 742 C CA . ILE A 1 96 ? 7.247 9.392 -2.808 1.00 93.75 96 ILE A CA 1
ATOM 743 C C . ILE A 1 96 ? 8.359 8.792 -1.941 1.00 93.75 96 ILE A C 1
ATOM 745 O O . ILE A 1 96 ? 9.537 8.937 -2.262 1.00 93.75 96 ILE A O 1
ATOM 749 N N . LYS A 1 97 ? 7.997 8.061 -0.880 1.00 93.25 97 LYS A N 1
ATOM 750 C CA . LYS A 1 97 ? 8.952 7.435 0.047 1.00 93.25 97 LYS A CA 1
ATOM 751 C C . LYS A 1 97 ? 9.944 6.506 -0.654 1.00 93.25 97 LYS A C 1
ATOM 753 O O . LYS A 1 97 ? 11.109 6.455 -0.266 1.00 93.25 97 LYS A O 1
ATOM 758 N N . TYR A 1 98 ? 9.480 5.752 -1.648 1.00 90.62 98 TYR A N 1
ATOM 759 C CA . TYR A 1 98 ? 10.294 4.768 -2.364 1.00 90.62 98 TYR A CA 1
ATOM 760 C C . TYR A 1 98 ? 10.832 5.272 -3.711 1.00 90.62 98 TYR A C 1
ATOM 762 O O . TYR A 1 98 ? 11.422 4.485 -4.450 1.00 90.62 98 TYR A O 1
ATOM 770 N N . GLY A 1 99 ? 10.650 6.556 -4.041 1.00 90.56 99 GLY A N 1
ATOM 771 C CA . GLY A 1 99 ? 11.104 7.134 -5.311 1.00 90.56 99 GLY A CA 1
ATOM 772 C C . GLY A 1 99 ? 10.460 6.488 -6.544 1.00 90.56 99 GLY A C 1
ATOM 773 O O . GLY A 1 99 ? 11.083 6.407 -7.601 1.00 90.56 99 GLY A O 1
ATOM 774 N N . LEU A 1 100 ? 9.233 5.979 -6.408 1.00 88.12 100 LEU A N 1
ATOM 775 C CA . LEU A 1 100 ? 8.518 5.287 -7.476 1.00 88.12 100 LEU A CA 1
ATOM 776 C C . LEU A 1 100 ? 7.805 6.296 -8.373 1.00 88.12 100 LEU A C 1
ATOM 778 O O . LEU A 1 100 ? 7.137 7.211 -7.896 1.00 88.12 100 LEU A O 1
ATOM 782 N N . THR A 1 101 ? 7.900 6.088 -9.682 1.00 84.25 101 THR A N 1
ATOM 783 C CA . THR A 1 101 ? 7.211 6.903 -10.686 1.00 84.25 101 THR A CA 1
ATOM 784 C C . THR A 1 101 ? 6.416 6.003 -11.618 1.00 84.25 101 THR A C 1
ATO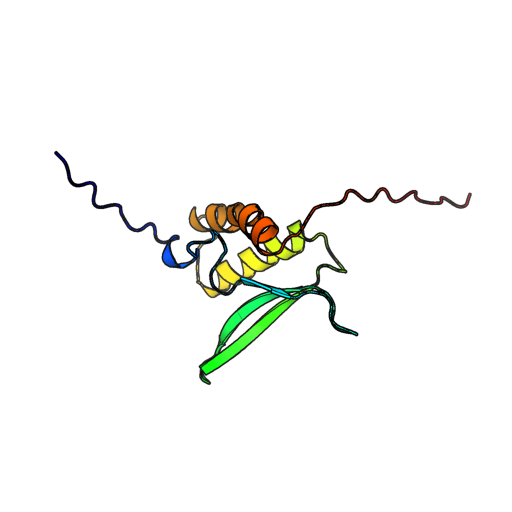M 786 O O . THR A 1 101 ? 6.844 4.897 -11.951 1.00 84.25 101 THR A O 1
ATOM 789 N N . THR A 1 102 ? 5.235 6.459 -12.024 1.00 76.38 102 THR A N 1
ATOM 790 C CA . THR A 1 102 ? 4.455 5.790 -13.062 1.00 76.38 102 THR A CA 1
ATOM 791 C C . THR A 1 102 ? 5.027 6.141 -14.429 1.00 76.38 102 THR A C 1
ATOM 793 O O . THR A 1 102 ? 5.365 7.291 -14.709 1.00 76.38 102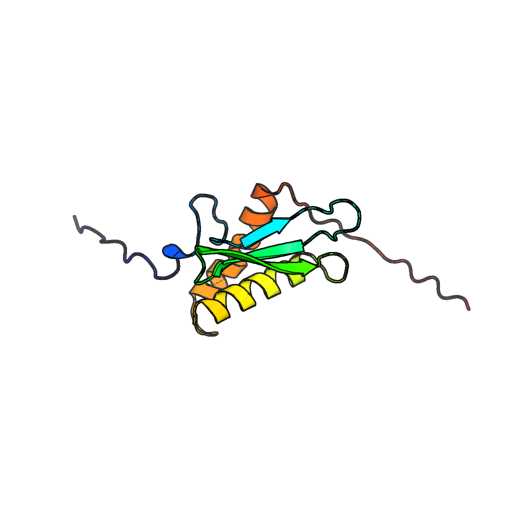 THR A O 1
ATOM 796 N N . ARG A 1 103 ? 5.131 5.139 -15.301 1.00 76.06 103 ARG A N 1
ATOM 797 C CA . ARG A 1 103 ? 5.433 5.326 -16.720 1.00 76.06 103 ARG A CA 1
ATOM 798 C C . ARG A 1 103 ? 4.322 4.685 -17.530 1.00 76.06 103 ARG A C 1
ATOM 800 O O . ARG A 1 103 ? 3.985 3.528 -17.299 1.00 76.06 103 ARG A O 1
ATOM 807 N N . THR A 1 104 ? 3.772 5.436 -18.472 1.00 71.25 104 THR A N 1
ATOM 808 C CA . THR A 1 104 ? 2.812 4.907 -19.438 1.00 71.25 104 THR A CA 1
ATOM 809 C C . THR A 1 104 ? 3.580 4.109 -20.483 1.00 71.25 104 THR A C 1
ATOM 811 O O . THR A 1 104 ? 4.498 4.639 -21.107 1.00 71.25 104 THR A O 1
ATOM 814 N N . VAL A 1 105 ? 3.220 2.840 -20.661 1.00 67.50 105 VAL A N 1
ATOM 815 C CA . VAL A 1 105 ? 3.800 1.970 -21.688 1.00 67.50 105 VAL A CA 1
ATOM 816 C C . VAL A 1 105 ? 2.717 1.699 -22.725 1.00 67.50 105 VAL A C 1
ATOM 818 O O . VAL A 1 105 ? 1.695 1.096 -22.406 1.00 67.50 105 VAL A O 1
ATOM 821 N N . CYS A 1 106 ? 2.920 2.168 -23.955 1.00 67.25 106 CYS A N 1
ATOM 822 C CA . CYS A 1 106 ? 2.058 1.827 -25.082 1.00 67.25 106 CYS A CA 1
ATOM 823 C C . CYS A 1 106 ? 2.555 0.512 -25.689 1.00 67.25 106 CYS A C 1
ATOM 825 O O . CYS A 1 106 ? 3.682 0.448 -26.174 1.00 67.25 106 CYS A O 1
ATOM 827 N N . TYR A 1 107 ? 1.728 -0.532 -25.660 1.00 62.62 107 TYR A N 1
ATOM 828 C CA . TYR A 1 107 ? 2.002 -1.757 -26.406 1.00 62.62 107 TYR A CA 1
ATOM 829 C C . TYR A 1 107 ? 1.449 -1.591 -27.822 1.00 62.62 107 TYR A C 1
ATOM 831 O O . TYR A 1 107 ? 0.235 -1.598 -28.014 1.00 62.62 107 TYR A O 1
ATOM 839 N N . GLU A 1 108 ? 2.322 -1.444 -28.816 1.00 62.31 108 GLU A N 1
ATOM 840 C CA . GLU A 1 108 ? 1.918 -1.644 -30.207 1.00 62.31 108 GLU A CA 1
ATOM 841 C C . GLU A 1 108 ? 1.690 -3.145 -30.415 1.00 62.31 108 GLU A C 1
ATOM 843 O O . GLU A 1 108 ? 2.628 -3.946 -30.422 1.00 62.31 108 GLU A O 1
ATOM 848 N N . GLN A 1 109 ? 0.426 -3.559 -30.529 1.00 53.47 109 GLN A N 1
ATOM 849 C CA . GLN A 1 109 ? 0.107 -4.906 -30.985 1.00 53.47 109 GLN A CA 1
ATOM 850 C C . GLN A 1 109 ? 0.555 -5.038 -32.441 1.00 53.47 109 GLN A C 1
ATOM 852 O O . GLN A 1 109 ? -0.069 -4.489 -33.347 1.00 53.47 109 GLN A O 1
ATOM 857 N N . VAL A 1 110 ? 1.622 -5.802 -32.675 1.00 58.91 110 VAL A N 1
ATOM 858 C CA . VAL A 1 110 ? 1.959 -6.275 -34.019 1.00 58.91 110 VAL A CA 1
ATOM 859 C C . VAL A 1 110 ? 0.909 -7.313 -34.408 1.00 58.91 110 VAL A C 1
ATOM 861 O O . VAL A 1 110 ? 1.043 -8.499 -34.105 1.00 58.91 110 VAL A O 1
ATOM 864 N N . VAL A 1 111 ? -0.161 -6.867 -35.064 1.00 58.22 111 VAL A N 1
ATOM 865 C CA . VAL A 1 111 ? -1.077 -7.765 -35.768 1.00 58.22 111 VAL A CA 1
ATOM 866 C C . VAL A 1 111 ? -0.326 -8.253 -37.004 1.00 58.22 111 VAL A C 1
ATOM 868 O O . VAL A 1 111 ? -0.176 -7.520 -37.979 1.00 58.22 111 VAL A O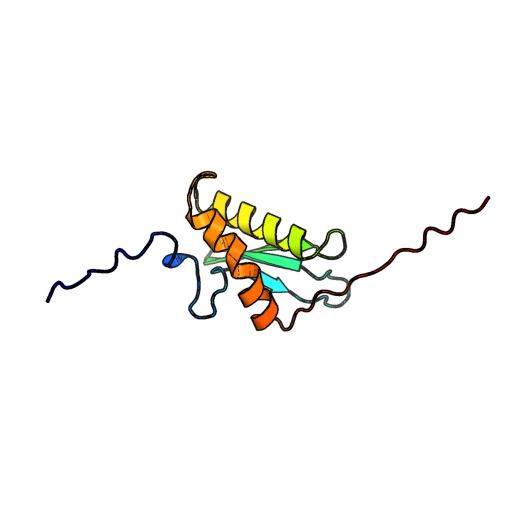 1
ATOM 871 N N . ARG A 1 112 ? 0.220 -9.472 -36.949 1.00 49.91 112 ARG A N 1
ATOM 872 C CA . ARG A 1 112 ? 0.647 -10.158 -38.172 1.00 49.91 112 ARG A CA 1
ATOM 873 C C . ARG A 1 112 ? -0.625 -10.561 -38.919 1.00 49.91 112 ARG A C 1
ATOM 875 O O . ARG A 1 112 ? -1.375 -11.390 -38.407 1.00 49.91 112 ARG A O 1
ATOM 882 N N . LEU A 1 113 ? -0.872 -9.887 -40.043 1.00 51.38 113 LEU A N 1
ATOM 883 C CA . LEU A 1 113 ? -1.908 -10.220 -41.023 1.00 51.38 113 LEU A CA 1
ATOM 884 C C . LEU A 1 113 ? -1.583 -11.539 -41.729 1.00 51.38 113 LEU A C 1
ATOM 886 O O . LEU A 1 113 ? -0.375 -11.796 -41.949 1.00 51.38 113 LEU A O 1
#

Foldseek 3Di:
DDPPPPPPPPLVVQADPLLAGPQFAWDPDDVPRATWGWGWDQDPVRDTDIDTDGCVVDPPLVRQLVNLVVVCVVVVNDPPHVSSVSNSVSVVSRCVVVVHDDDDDDDDPPPPD